Protein AF-A0A6A8AMH9-F1 (afdb_monomer_lite)

Foldseek 3Di:
DVVVVVVQVVVQVVVVVVQVVLCVLLVHDDDDDRDDDDDDPPVVVVVVVVVVCVVVVADAPDKDKDWDFADDPDDDTDIDIDIDRDGPVRVVSSVVSVVVVVVVVVPPPDPPDDDD

pLDDT: mean 81.03, std 13.2, range [37.09, 93.88]

Structure (mmCIF, N/CA/C/O backbone):
data_AF-A0A6A8AMH9-F1
#
_entry.id   AF-A0A6A8AMH9-F1
#
loop_
_atom_site.group_PDB
_atom_site.id
_atom_site.type_symbol
_atom_site.label_atom_id
_atom_site.label_alt_id
_atom_site.label_comp_id
_atom_site.label_asym_id
_atom_site.label_entity_id
_atom_site.label_seq_id
_atom_site.pdbx_PDB_ins_code
_atom_site.Cartn_x
_atom_site.Cartn_y
_atom_site.Cartn_z
_atom_site.occupancy
_atom_site.B_iso_or_equiv
_atom_site.auth_seq_id
_atom_site.auth_comp_id
_atom_site.auth_asym_id
_atom_site.auth_atom_id
_atom_site.pdbx_PDB_model_num
ATOM 1 N N . GLU A 1 1 ? 24.407 5.473 -3.810 1.00 68.44 1 GLU A N 1
ATOM 2 C CA . GLU A 1 1 ? 23.888 6.768 -3.311 1.00 68.44 1 GLU A CA 1
ATOM 3 C C . GLU A 1 1 ? 22.799 7.347 -4.211 1.00 68.44 1 GLU A C 1
ATOM 5 O O . GLU A 1 1 ? 21.657 7.375 -3.782 1.00 68.44 1 GLU A O 1
ATOM 10 N N . MET A 1 2 ? 23.087 7.745 -5.459 1.00 86.94 2 MET A N 1
ATOM 11 C CA . MET A 1 2 ? 22.056 8.341 -6.333 1.00 86.94 2 MET A CA 1
ATOM 12 C C . MET A 1 2 ? 20.927 7.363 -6.706 1.00 86.94 2 MET A C 1
ATOM 14 O O . MET A 1 2 ? 19.765 7.751 -6.713 1.00 86.94 2 MET A O 1
ATOM 18 N N . GLU A 1 3 ? 21.255 6.093 -6.954 1.00 88.19 3 GLU A N 1
ATOM 19 C CA . GLU A 1 3 ? 20.270 5.044 -7.267 1.00 88.19 3 GLU A CA 1
ATOM 20 C C . GLU A 1 3 ? 19.336 4.749 -6.086 1.00 88.19 3 GLU A C 1
ATOM 22 O O . GLU A 1 3 ? 18.121 4.708 -6.249 1.00 88.19 3 GLU A O 1
ATOM 27 N N . GLU A 1 4 ? 19.895 4.609 -4.882 1.00 87.50 4 GLU A N 1
ATOM 28 C CA . GLU A 1 4 ? 19.126 4.394 -3.651 1.00 87.50 4 GLU A CA 1
ATOM 29 C C . GLU A 1 4 ? 18.222 5.591 -3.337 1.00 87.50 4 GLU A C 1
ATOM 31 O O . GLU A 1 4 ? 17.047 5.420 -3.023 1.00 87.50 4 GLU A O 1
ATOM 36 N N . SER A 1 5 ? 18.735 6.814 -3.502 1.00 89.38 5 SER A N 1
ATOM 37 C CA . SER A 1 5 ? 17.933 8.028 -3.342 1.00 89.38 5 SER A CA 1
ATOM 38 C C . SER A 1 5 ? 16.803 8.109 -4.369 1.00 89.38 5 SER A C 1
ATOM 40 O O . SER A 1 5 ? 15.699 8.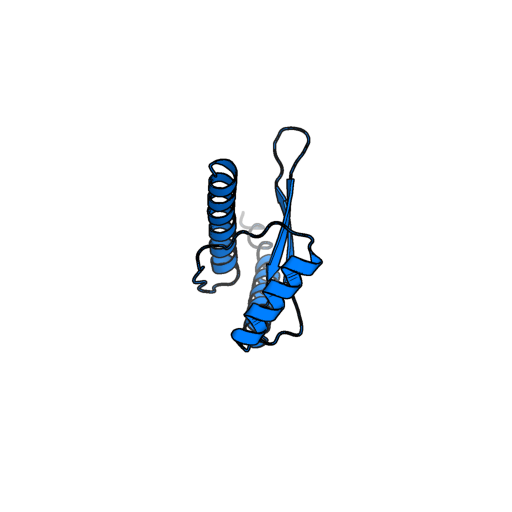520 -4.019 1.00 89.38 5 SER A O 1
ATOM 42 N N . ALA A 1 6 ? 17.055 7.722 -5.622 1.00 90.62 6 ALA A N 1
ATOM 43 C CA . ALA A 1 6 ? 16.024 7.683 -6.653 1.00 90.62 6 ALA A CA 1
ATOM 44 C C . ALA A 1 6 ? 14.953 6.631 -6.331 1.00 90.62 6 ALA A C 1
ATOM 46 O O . ALA A 1 6 ? 13.764 6.896 -6.490 1.00 90.62 6 ALA A O 1
ATOM 47 N N . LEU A 1 7 ? 15.355 5.463 -5.825 1.00 88.31 7 LEU A N 1
ATOM 48 C CA . LEU A 1 7 ? 14.432 4.411 -5.405 1.00 88.31 7 LEU A CA 1
ATOM 49 C C . LEU A 1 7 ? 13.585 4.835 -4.201 1.00 88.31 7 LEU A C 1
ATOM 51 O O . LEU A 1 7 ? 12.386 4.569 -4.178 1.00 88.31 7 LEU A O 1
ATOM 55 N N . MET A 1 8 ? 14.179 5.539 -3.238 1.00 89.88 8 MET A N 1
ATOM 56 C CA . MET A 1 8 ? 13.463 6.126 -2.105 1.00 89.88 8 MET A CA 1
ATOM 57 C C . MET A 1 8 ? 12.442 7.176 -2.538 1.00 89.88 8 MET A C 1
ATOM 59 O O . MET A 1 8 ? 11.314 7.155 -2.052 1.00 89.88 8 MET A O 1
ATOM 63 N N . GLU A 1 9 ? 12.798 8.052 -3.479 1.00 89.81 9 GLU A N 1
ATOM 64 C CA . GLU A 1 9 ? 11.870 9.050 -4.016 1.00 89.81 9 GLU A CA 1
ATOM 65 C C . GLU A 1 9 ? 10.717 8.387 -4.779 1.00 89.81 9 GLU A C 1
ATOM 67 O O . GLU A 1 9 ? 9.550 8.699 -4.539 1.00 89.81 9 GLU A O 1
ATOM 72 N N . MET A 1 10 ? 11.015 7.399 -5.630 1.00 88.06 10 MET A N 1
ATOM 73 C CA . MET A 1 10 ? 9.981 6.598 -6.291 1.00 88.06 10 MET A CA 1
ATOM 74 C C . MET A 1 10 ? 9.080 5.889 -5.274 1.00 88.06 10 MET A C 1
ATOM 76 O O . MET A 1 10 ? 7.859 5.902 -5.421 1.00 88.06 10 MET A O 1
ATOM 80 N N . GLY A 1 11 ? 9.659 5.312 -4.219 1.00 87.00 11 GLY A N 1
ATOM 81 C CA . GLY A 1 11 ? 8.919 4.687 -3.126 1.00 87.00 11 GLY A CA 1
ATOM 82 C C . GLY A 1 11 ? 7.999 5.673 -2.411 1.00 87.00 11 GLY A C 1
ATOM 83 O O . GLY A 1 11 ? 6.838 5.355 -2.167 1.00 87.00 11 GLY A O 1
ATOM 84 N N . ASN A 1 12 ? 8.477 6.888 -2.139 1.00 87.50 12 ASN A N 1
ATOM 85 C CA . ASN A 1 12 ? 7.689 7.946 -1.518 1.00 87.50 12 ASN A CA 1
ATOM 86 C C . ASN A 1 12 ? 6.518 8.390 -2.409 1.00 87.50 12 ASN A C 1
ATOM 88 O O . ASN A 1 12 ? 5.395 8.518 -1.920 1.00 87.50 12 ASN A O 1
ATOM 92 N N . ILE A 1 13 ? 6.743 8.554 -3.717 1.00 89.31 13 ILE A N 1
ATOM 93 C CA . ILE A 1 13 ? 5.692 8.886 -4.693 1.00 89.31 13 ILE A CA 1
ATOM 94 C C . ILE A 1 13 ? 4.631 7.779 -4.746 1.00 89.31 13 ILE A C 1
ATOM 96 O O . ILE A 1 13 ? 3.439 8.064 -4.627 1.00 89.31 13 ILE A O 1
ATOM 100 N N . LEU A 1 14 ? 5.046 6.515 -4.886 1.00 87.06 14 LEU A N 1
ATOM 101 C CA . LEU A 1 14 ? 4.133 5.371 -4.969 1.00 87.06 14 LEU A CA 1
ATOM 102 C C . LEU A 1 14 ? 3.337 5.177 -3.673 1.00 87.06 14 LEU A C 1
ATOM 104 O O . LEU A 1 14 ? 2.124 4.975 -3.724 1.00 87.06 14 LEU A O 1
ATOM 108 N N . ALA A 1 15 ? 4.002 5.261 -2.519 1.00 86.25 15 ALA A N 1
ATOM 109 C CA . ALA A 1 15 ? 3.359 5.129 -1.217 1.00 86.25 15 ALA A CA 1
ATOM 110 C C . ALA A 1 15 ? 2.365 6.267 -0.962 1.00 86.25 15 ALA A C 1
ATOM 112 O O . ALA A 1 15 ? 1.256 6.001 -0.507 1.00 86.25 15 ALA A O 1
ATOM 113 N N . SER A 1 16 ? 2.725 7.509 -1.301 1.00 87.44 16 SER A N 1
ATOM 114 C CA . SER A 1 16 ? 1.831 8.665 -1.157 1.00 87.44 16 SER A CA 1
ATOM 115 C C . SER A 1 16 ? 0.597 8.515 -2.043 1.00 87.44 16 SER A C 1
ATOM 117 O O . SER A 1 16 ? -0.521 8.557 -1.541 1.00 87.44 16 SER A O 1
ATOM 119 N N . ALA A 1 17 ? 0.782 8.209 -3.332 1.00 87.19 17 ALA A N 1
ATOM 120 C CA . ALA A 1 17 ? -0.328 8.009 -4.263 1.00 87.19 17 ALA A CA 1
ATOM 121 C C . ALA A 1 17 ? -1.260 6.859 -3.836 1.00 87.19 17 ALA A C 1
ATOM 123 O O . ALA A 1 17 ? -2.483 6.959 -3.973 1.00 87.19 17 ALA A O 1
ATOM 124 N N . PHE A 1 18 ? -0.695 5.769 -3.305 1.00 86.62 18 PHE A N 1
ATOM 125 C CA . PHE A 1 18 ? -1.472 4.658 -2.762 1.00 86.62 18 PHE A CA 1
ATOM 126 C C . PHE A 1 18 ? -2.252 5.064 -1.506 1.00 86.62 18 PHE A C 1
ATOM 128 O O . PHE A 1 18 ? -3.452 4.798 -1.430 1.00 86.62 18 PHE A O 1
ATOM 135 N N . CYS A 1 19 ? -1.592 5.714 -0.544 1.00 85.31 19 CYS A N 1
ATOM 136 C CA . CYS A 1 19 ? -2.209 6.200 0.689 1.00 85.31 19 CYS A CA 1
ATOM 137 C C . CYS A 1 19 ? -3.349 7.178 0.400 1.00 85.31 19 CYS A C 1
ATOM 139 O O . CYS A 1 19 ? -4.423 7.009 0.965 1.00 85.31 19 CYS A O 1
ATOM 141 N N . ASP A 1 20 ? -3.156 8.130 -0.511 1.00 86.69 20 ASP A N 1
ATOM 142 C CA . ASP A 1 20 ? -4.190 9.092 -0.903 1.00 86.69 20 ASP A CA 1
ATOM 143 C C . ASP A 1 20 ? -5.391 8.377 -1.536 1.00 86.69 20 ASP A C 1
ATOM 145 O O . ASP A 1 20 ? -6.532 8.541 -1.105 1.00 86.69 20 ASP A O 1
ATOM 149 N N . SER A 1 21 ? -5.134 7.488 -2.501 1.00 85.75 21 SER A N 1
ATOM 150 C CA . SER A 1 21 ? -6.199 6.755 -3.198 1.00 85.75 21 SER A CA 1
ATOM 151 C C . SER A 1 21 ? -7.006 5.862 -2.255 1.00 85.75 21 SER A C 1
ATOM 153 O O . SER A 1 21 ? -8.225 5.745 -2.391 1.00 85.75 21 SER A O 1
ATOM 155 N N . ILE A 1 22 ? -6.340 5.196 -1.306 1.00 82.62 22 ILE A N 1
ATOM 156 C CA . ILE A 1 22 ? -7.012 4.292 -0.372 1.00 82.62 22 ILE A CA 1
ATOM 157 C C . ILE A 1 22 ? -7.688 5.050 0.774 1.00 82.62 22 ILE A C 1
ATOM 159 O O . ILE A 1 22 ? -8.744 4.617 1.230 1.00 82.62 22 ILE A O 1
ATOM 163 N N . ALA A 1 23 ? -7.135 6.188 1.200 1.00 84.00 23 ALA A N 1
ATOM 164 C CA . ALA A 1 23 ? -7.769 7.116 2.130 1.00 84.00 23 ALA A CA 1
ATOM 165 C C . ALA A 1 23 ? -9.107 7.607 1.565 1.00 84.00 23 ALA A C 1
ATOM 167 O O . ALA A 1 23 ? -10.141 7.455 2.219 1.00 84.00 23 ALA A O 1
ATOM 168 N N . ASP A 1 24 ? -9.109 8.072 0.314 1.00 82.69 24 ASP A N 1
ATOM 169 C CA . ASP A 1 24 ? -10.320 8.495 -0.390 1.00 82.69 24 ASP A CA 1
ATOM 170 C C . ASP A 1 24 ? -11.308 7.338 -0.563 1.00 82.69 24 ASP A C 1
ATOM 172 O O . ASP A 1 24 ? -12.506 7.477 -0.310 1.00 82.69 24 ASP A O 1
ATOM 176 N N . PHE A 1 25 ? -10.822 6.163 -0.960 1.00 81.12 25 PHE A N 1
ATOM 177 C CA . PHE A 1 25 ? -11.684 5.011 -1.205 1.00 81.12 25 PHE A CA 1
ATOM 178 C C . PHE A 1 25 ? -12.330 4.459 0.074 1.00 81.12 25 PHE A C 1
ATOM 180 O O . PHE A 1 25 ? -13.501 4.077 0.063 1.00 81.12 25 PHE A O 1
ATOM 187 N N . LEU A 1 26 ? -11.587 4.418 1.180 1.00 80.00 26 LEU A N 1
ATOM 188 C CA . LEU A 1 26 ? -12.069 3.904 2.463 1.00 80.00 26 LEU A CA 1
ATOM 189 C C . LEU A 1 26 ? -12.707 4.976 3.350 1.00 80.00 26 LEU A C 1
ATOM 191 O O . LEU A 1 26 ? -13.281 4.619 4.379 1.00 80.00 26 LEU A O 1
ATOM 195 N N . GLN A 1 27 ? -12.623 6.250 2.949 1.00 76.12 27 GLN A N 1
ATOM 196 C CA . GLN A 1 27 ? -12.994 7.423 3.746 1.00 76.12 27 GLN A CA 1
ATOM 197 C C . GLN A 1 27 ? -12.233 7.479 5.084 1.00 76.12 27 GLN A C 1
ATOM 199 O O . GLN A 1 27 ? -12.790 7.806 6.133 1.00 76.12 27 GLN A O 1
ATOM 204 N N . PHE A 1 28 ? -10.942 7.141 5.047 1.00 75.69 28 PHE A N 1
ATOM 205 C CA . PHE A 1 28 ? -10.038 7.182 6.196 1.00 75.69 28 PHE A CA 1
ATOM 206 C C . PHE A 1 28 ? -9.001 8.283 6.057 1.00 75.69 28 PHE A C 1
ATOM 208 O O . PHE A 1 28 ? -8.520 8.558 4.969 1.00 75.69 28 PHE A O 1
ATOM 215 N N . SER A 1 29 ? -8.594 8.864 7.185 1.00 71.62 29 SER A N 1
ATOM 216 C CA . SER A 1 29 ? -7.407 9.717 7.231 1.00 71.62 29 SER A CA 1
ATOM 217 C C . SER A 1 29 ? -6.187 8.849 7.519 1.00 71.62 29 SER A C 1
ATOM 219 O O . SER A 1 29 ? -6.100 8.244 8.588 1.00 71.62 29 SER A O 1
ATOM 221 N N . LEU A 1 30 ? -5.235 8.810 6.589 1.00 73.25 30 LEU A N 1
ATOM 222 C CA . LEU A 1 30 ? -3.932 8.176 6.780 1.00 73.25 30 LEU A CA 1
ATOM 223 C C . LEU A 1 30 ? -2.866 9.260 6.963 1.00 73.25 30 LEU A C 1
ATOM 225 O O . LEU A 1 30 ? -2.857 10.251 6.242 1.00 73.25 30 LEU A O 1
ATOM 229 N N . LEU A 1 31 ? -1.979 9.081 7.942 1.00 73.94 31 LEU A N 1
ATOM 230 C CA . LEU A 1 31 ? -0.813 9.943 8.145 1.00 73.94 31 LEU A CA 1
ATOM 231 C C . LEU A 1 31 ? 0.440 9.123 7.821 1.00 73.94 31 LEU A C 1
ATOM 233 O O . LEU A 1 31 ? 0.902 8.377 8.689 1.00 73.94 31 LEU A O 1
ATOM 237 N N . PRO A 1 32 ? 0.960 9.186 6.582 1.00 70.62 32 PRO A N 1
ATOM 238 C CA . PRO A 1 32 ? 2.141 8.421 6.216 1.00 70.62 32 PRO A CA 1
ATOM 239 C C . PRO A 1 32 ? 3.382 8.993 6.908 1.00 70.62 32 PRO A C 1
ATOM 241 O O . PRO A 1 32 ? 3.610 10.203 6.923 1.00 70.62 32 PRO A O 1
ATOM 244 N N . SER A 1 33 ? 4.207 8.113 7.470 1.00 77.12 33 SER A N 1
ATOM 245 C CA . SER A 1 33 ? 5.601 8.433 7.773 1.00 77.12 33 SER A CA 1
ATOM 246 C C . SER A 1 33 ? 6.450 8.280 6.507 1.00 77.12 33 SER A C 1
ATOM 248 O O . SER A 1 33 ? 6.049 7.543 5.602 1.00 77.12 33 SER A O 1
ATOM 250 N N . PRO A 1 34 ? 7.642 8.901 6.437 1.00 76.62 34 PRO A N 1
ATOM 251 C CA . PRO A 1 34 ? 8.586 8.617 5.363 1.00 76.62 34 PRO A CA 1
ATOM 252 C C . PRO A 1 34 ? 8.851 7.106 5.247 1.00 76.62 34 PRO A C 1
ATOM 254 O O . PRO A 1 34 ? 8.937 6.432 6.283 1.00 76.62 34 PRO A O 1
ATOM 257 N N . PRO A 1 35 ? 8.970 6.559 4.025 1.00 81.06 35 PRO A N 1
ATOM 258 C CA . PRO A 1 35 ? 9.283 5.150 3.840 1.00 81.06 35 PRO A CA 1
ATOM 259 C C . PRO A 1 35 ? 10.689 4.836 4.363 1.00 81.06 35 PRO A C 1
ATOM 261 O O . PRO A 1 35 ? 11.562 5.703 4.398 1.00 81.06 35 PRO A O 1
ATOM 264 N N . SER A 1 36 ? 10.918 3.583 4.750 1.00 83.62 36 SER A N 1
ATOM 265 C CA . SER A 1 36 ? 12.252 3.046 5.016 1.00 83.62 36 SER A CA 1
ATOM 266 C C . SER A 1 36 ? 12.694 2.151 3.859 1.00 83.62 36 SER A C 1
ATOM 268 O O . SER A 1 36 ? 11.887 1.427 3.273 1.00 83.62 36 SER A O 1
ATOM 270 N N . PHE A 1 37 ? 13.985 2.199 3.526 1.00 85.56 37 PHE A N 1
ATOM 271 C CA . PHE A 1 37 ? 14.574 1.312 2.528 1.00 85.56 37 PHE A CA 1
ATOM 272 C C . PHE A 1 37 ? 15.151 0.063 3.189 1.00 85.56 37 PHE A C 1
ATOM 2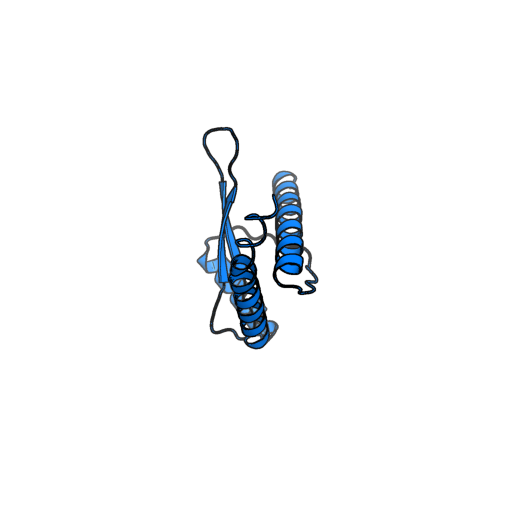74 O O . PHE A 1 37 ? 15.839 0.139 4.207 1.00 85.56 37 PHE A O 1
ATOM 281 N N . SER A 1 38 ? 14.899 -1.094 2.586 1.00 86.88 38 SER A N 1
ATOM 282 C CA . SER A 1 38 ? 15.546 -2.352 2.938 1.00 86.88 38 SER A CA 1
ATOM 283 C C . SER A 1 38 ? 15.692 -3.190 1.674 1.00 86.88 38 SER A C 1
ATOM 285 O O . SER A 1 38 ? 14.770 -3.259 0.861 1.00 86.88 38 SER A O 1
ATOM 287 N N . PHE A 1 39 ? 16.856 -3.811 1.511 1.00 89.25 39 PHE A N 1
ATOM 288 C CA . PHE A 1 39 ? 17.153 -4.703 0.400 1.00 89.25 39 PHE A CA 1
ATOM 289 C C . PHE A 1 39 ? 17.687 -6.019 0.957 1.00 89.25 39 PHE A C 1
ATOM 291 O O . PHE A 1 39 ? 18.857 -6.120 1.320 1.00 89.25 39 PHE A O 1
ATOM 298 N N . ASP A 1 40 ? 16.807 -7.010 1.060 1.00 91.38 40 ASP A N 1
ATOM 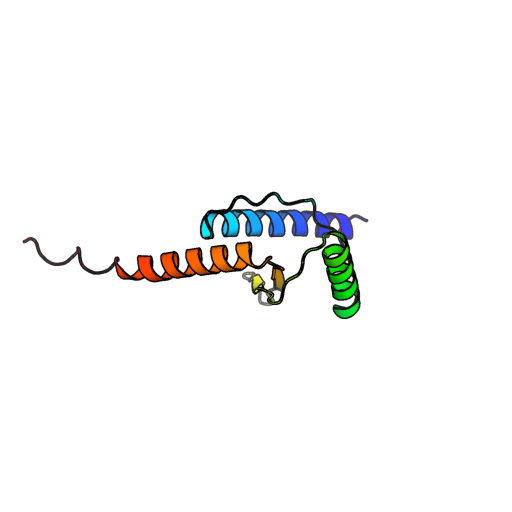299 C CA . ASP A 1 40 ? 17.132 -8.347 1.549 1.00 91.38 40 ASP A CA 1
ATOM 300 C C . ASP A 1 40 ? 16.150 -9.364 0.942 1.00 91.38 40 ASP A C 1
ATOM 302 O O . ASP A 1 40 ? 15.241 -9.038 0.174 1.00 91.38 40 ASP A O 1
ATOM 306 N N . THR A 1 41 ? 16.322 -10.627 1.294 1.00 93.69 41 THR A N 1
ATOM 307 C CA . THR A 1 41 ? 15.313 -11.662 1.140 1.00 93.69 41 THR A CA 1
ATOM 308 C C . THR A 1 41 ? 14.012 -11.279 1.852 1.00 93.69 41 THR A C 1
ATOM 310 O O . THR A 1 41 ? 14.004 -10.660 2.916 1.00 93.69 41 THR A O 1
ATOM 313 N N . VAL A 1 42 ? 12.882 -11.723 1.295 1.00 89.62 42 VAL A N 1
ATOM 314 C CA . VAL A 1 42 ? 11.550 -11.430 1.854 1.00 89.62 42 VAL A CA 1
ATOM 315 C C . VAL A 1 42 ? 11.430 -11.876 3.317 1.00 89.62 42 VAL A C 1
ATOM 317 O O . VAL A 1 42 ? 10.787 -11.191 4.103 1.00 89.62 42 VAL A O 1
ATOM 320 N N . GLY A 1 43 ? 12.068 -12.989 3.702 1.00 93.44 43 GLY A N 1
ATOM 321 C CA . GLY A 1 43 ? 12.056 -13.486 5.083 1.00 93.44 43 GLY A CA 1
ATOM 322 C C . GLY A 1 43 ? 12.655 -12.489 6.079 1.00 93.44 43 GLY A C 1
ATOM 323 O O . GLY A 1 43 ? 11.981 -12.111 7.033 1.00 93.44 43 GLY A O 1
ATOM 324 N N . ALA A 1 44 ? 13.865 -11.996 5.806 1.00 93.88 44 ALA A N 1
ATOM 325 C CA . ALA A 1 44 ? 14.537 -11.012 6.658 1.00 93.88 44 ALA A CA 1
ATOM 326 C C . ALA A 1 44 ? 13.771 -9.678 6.720 1.00 93.88 44 ALA A C 1
ATOM 328 O O . ALA A 1 44 ? 13.636 -9.071 7.783 1.00 93.88 44 ALA A O 1
ATOM 329 N N . MET A 1 45 ? 13.191 -9.241 5.597 1.00 92.31 45 MET A N 1
ATOM 330 C CA . MET A 1 45 ? 12.334 -8.051 5.577 1.00 92.31 45 MET A CA 1
ATOM 331 C C . MET A 1 45 ? 11.083 -8.234 6.451 1.00 92.31 45 MET A C 1
ATOM 333 O O . MET A 1 45 ? 10.701 -7.314 7.172 1.00 92.31 45 MET A O 1
ATOM 337 N N . MET A 1 46 ? 10.458 -9.418 6.433 1.00 91.56 46 MET A N 1
ATOM 338 C CA . MET A 1 46 ? 9.287 -9.715 7.268 1.00 91.56 46 MET A CA 1
ATOM 339 C C . MET A 1 46 ? 9.624 -9.766 8.756 1.00 91.56 46 MET A C 1
ATOM 341 O O . MET A 1 46 ? 8.834 -9.281 9.561 1.00 91.56 46 MET A O 1
ATOM 345 N N . GLU A 1 47 ? 10.782 -10.305 9.134 1.00 92.50 47 GLU A N 1
ATOM 346 C CA . GLU A 1 47 ? 11.242 -10.297 10.528 1.00 92.50 47 GLU A CA 1
ATOM 347 C C . GLU A 1 47 ? 11.334 -8.867 11.075 1.00 92.50 47 GLU A C 1
ATOM 349 O O . GLU A 1 47 ? 10.813 -8.588 12.157 1.00 92.50 47 GLU A O 1
ATOM 354 N N . ASN A 1 48 ? 11.890 -7.938 10.290 1.00 90.94 48 ASN A N 1
ATOM 355 C CA . ASN A 1 48 ? 11.948 -6.521 10.656 1.00 90.94 48 ASN A CA 1
ATOM 356 C C . ASN A 1 48 ? 10.549 -5.920 10.847 1.00 90.94 48 ASN A C 1
ATOM 358 O O . ASN A 1 48 ? 10.301 -5.235 11.839 1.00 90.94 48 ASN A O 1
ATOM 362 N N . VAL A 1 49 ? 9.615 -6.202 9.933 1.00 89.88 49 VAL A N 1
ATOM 363 C CA . VAL A 1 49 ? 8.224 -5.732 10.044 1.00 89.88 49 VAL A CA 1
ATOM 364 C C . VAL A 1 49 ? 7.560 -6.277 11.311 1.00 89.88 49 VAL A C 1
ATOM 366 O O . VAL A 1 49 ? 6.931 -5.519 12.046 1.00 89.88 49 VAL A O 1
ATOM 369 N N . ILE A 1 50 ? 7.735 -7.568 11.608 1.00 90.12 50 ILE A N 1
ATOM 370 C CA . ILE A 1 50 ? 7.182 -8.206 12.809 1.00 90.12 50 ILE A CA 1
ATOM 371 C C . ILE A 1 50 ? 7.755 -7.570 14.079 1.00 90.12 50 ILE A C 1
ATOM 373 O O . ILE A 1 50 ? 6.999 -7.319 15.018 1.00 90.12 50 ILE A O 1
ATOM 377 N N . MET A 1 51 ? 9.057 -7.271 14.115 1.00 91.00 51 MET A N 1
ATOM 378 C CA . MET A 1 51 ? 9.667 -6.581 15.255 1.00 91.00 51 MET A CA 1
ATOM 379 C C . MET A 1 51 ? 9.064 -5.190 15.467 1.00 91.00 51 MET A C 1
ATOM 381 O O . MET A 1 51 ? 8.639 -4.883 16.579 1.00 91.00 51 MET A O 1
ATOM 385 N N . VAL A 1 52 ? 8.931 -4.388 14.406 1.00 88.94 52 VAL A N 1
ATOM 386 C CA . VAL A 1 52 ? 8.304 -3.054 14.479 1.00 88.94 52 VAL A CA 1
ATOM 387 C C . VAL A 1 52 ? 6.862 -3.146 14.985 1.00 88.94 52 VAL A C 1
ATOM 389 O O . VAL A 1 52 ? 6.436 -2.350 15.820 1.00 88.94 52 VAL A O 1
ATOM 392 N N . MET A 1 53 ? 6.100 -4.141 14.526 1.00 88.56 53 MET A N 1
ATOM 393 C CA . MET A 1 53 ? 4.735 -4.369 15.006 1.00 88.56 53 MET A CA 1
ATOM 394 C C . MET A 1 53 ? 4.693 -4.767 16.483 1.00 88.56 53 MET A C 1
ATOM 396 O O . MET A 1 53 ? 3.833 -4.281 17.219 1.00 88.56 53 MET A O 1
ATOM 400 N N . ALA A 1 54 ? 5.620 -5.621 16.927 1.00 89.31 54 ALA A N 1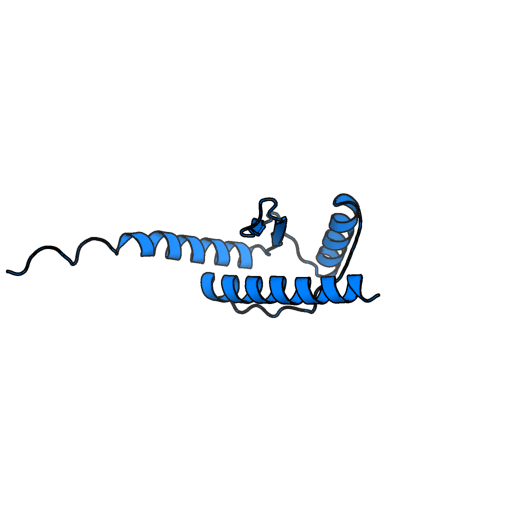
ATOM 401 C CA . ALA A 1 54 ? 5.729 -6.031 18.322 1.00 89.31 54 ALA A CA 1
ATOM 402 C C . ALA A 1 54 ? 6.067 -4.841 19.235 1.00 89.31 54 ALA A C 1
ATOM 404 O O . ALA A 1 54 ? 5.434 -4.675 20.279 1.00 89.31 54 ALA A O 1
ATOM 405 N N . GLU A 1 55 ? 6.998 -3.977 18.822 1.00 90.12 55 GLU A N 1
ATOM 406 C CA . GLU A 1 55 ? 7.347 -2.737 19.528 1.00 90.12 55 GLU A CA 1
ATOM 407 C C . GLU A 1 55 ? 6.163 -1.769 19.608 1.00 90.12 55 GLU A C 1
ATOM 409 O O . GLU A 1 55 ? 5.897 -1.189 20.662 1.00 90.12 55 GLU A O 1
ATOM 414 N N . ALA A 1 56 ? 5.399 -1.648 18.521 1.00 86.62 56 ALA A N 1
ATOM 415 C CA . ALA A 1 56 ? 4.187 -0.838 18.463 1.00 86.62 56 ALA A CA 1
ATOM 416 C C . ALA A 1 56 ? 2.978 -1.480 19.174 1.00 86.62 56 ALA A C 1
ATOM 418 O O . ALA A 1 56 ? 1.897 -0.891 19.184 1.00 86.62 56 ALA A O 1
ATOM 419 N N . GLN A 1 57 ? 3.132 -2.681 19.751 1.00 87.56 57 GLN A N 1
ATOM 420 C CA . GLN A 1 57 ? 2.058 -3.473 20.370 1.00 87.56 57 GLN A CA 1
ATOM 421 C C . GLN A 1 57 ? 0.865 -3.716 19.428 1.00 87.56 57 GLN A C 1
ATOM 423 O O . GLN A 1 57 ? -0.274 -3.912 19.860 1.00 87.56 57 GLN A O 1
ATOM 428 N N . VAL A 1 58 ? 1.126 -3.720 18.121 1.00 83.19 58 VAL A N 1
ATOM 429 C CA . VAL A 1 58 ? 0.125 -3.980 17.093 1.00 83.19 58 VAL A CA 1
ATOM 430 C C . VAL A 1 58 ? 0.029 -5.484 16.902 1.00 83.19 58 VAL A C 1
ATOM 432 O O . VAL A 1 58 ? 0.954 -6.134 16.421 1.00 83.19 58 VAL A O 1
ATOM 435 N N . THR A 1 59 ? -1.125 -6.038 17.252 1.00 82.19 59 THR A N 1
ATOM 436 C CA . THR A 1 59 ? -1.461 -7.430 16.957 1.00 82.19 59 THR A CA 1
ATOM 437 C C . THR A 1 59 ? -2.476 -7.475 15.825 1.00 82.19 59 THR A C 1
ATOM 439 O O . THR A 1 59 ? -3.441 -6.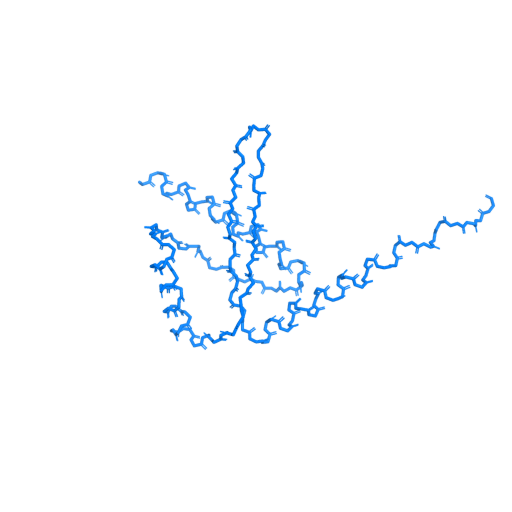708 15.790 1.00 82.19 59 THR A O 1
ATOM 442 N N . THR A 1 60 ? -2.241 -8.365 14.867 1.00 82.94 60 THR A N 1
ATOM 443 C CA . THR A 1 60 ? -3.185 -8.631 13.788 1.00 82.94 60 THR A CA 1
ATOM 444 C C . THR A 1 60 ? -3.184 -10.107 13.440 1.00 82.94 60 THR A C 1
ATOM 446 O O . THR A 1 60 ? -2.143 -10.759 13.428 1.00 82.94 60 THR A O 1
ATOM 449 N N . GLU A 1 61 ? -4.367 -10.631 13.152 1.00 83.94 61 GLU A N 1
ATOM 450 C CA . GLU A 1 61 ? -4.554 -12.007 12.693 1.00 83.94 61 GLU A CA 1
ATOM 451 C C . GLU A 1 61 ? -4.641 -12.085 11.164 1.00 83.94 61 GLU A C 1
ATOM 453 O O . GLU A 1 61 ? -4.695 -13.175 10.593 1.00 83.94 61 GLU A O 1
ATOM 458 N N . ARG A 1 62 ? -4.728 -10.933 10.484 1.00 88.50 62 ARG A N 1
ATOM 459 C CA . ARG A 1 62 ? -5.012 -10.858 9.052 1.00 88.50 62 ARG A CA 1
ATOM 460 C C . ARG A 1 62 ? -4.222 -9.741 8.395 1.00 88.50 62 ARG A C 1
ATOM 462 O O . ARG A 1 62 ? -4.148 -8.628 8.901 1.00 88.50 62 ARG A O 1
ATOM 469 N N . ILE A 1 63 ? -3.718 -10.039 7.207 1.00 90.88 63 ILE A N 1
ATOM 470 C CA . ILE A 1 63 ? -3.066 -9.066 6.335 1.00 90.88 63 ILE A CA 1
ATOM 471 C C . ILE A 1 63 ? -3.925 -8.824 5.100 1.00 90.88 63 ILE A C 1
ATOM 473 O O . ILE A 1 63 ? -4.659 -9.713 4.660 1.00 90.88 63 ILE A O 1
ATOM 477 N N . ILE A 1 64 ? -3.808 -7.633 4.523 1.00 88.94 64 ILE A N 1
ATOM 478 C CA . ILE A 1 64 ? -4.342 -7.344 3.192 1.00 88.94 64 ILE A CA 1
ATOM 479 C C . ILE A 1 64 ? -3.156 -7.224 2.246 1.00 88.94 64 ILE A C 1
ATOM 481 O O . ILE A 1 64 ? -2.274 -6.392 2.451 1.00 88.94 64 ILE A O 1
ATOM 485 N N . LEU A 1 65 ? -3.137 -8.076 1.225 1.00 91.19 65 LEU A N 1
ATOM 486 C CA . LEU A 1 65 ? -2.112 -8.089 0.192 1.00 91.19 65 LEU A CA 1
ATOM 487 C C . LEU A 1 65 ? -2.690 -7.501 -1.093 1.00 91.19 65 LEU A C 1
ATOM 489 O O . LEU A 1 65 ? -3.618 -8.060 -1.678 1.00 91.19 65 LEU A O 1
ATOM 493 N N . PHE A 1 66 ? -2.100 -6.410 -1.554 1.00 88.62 66 PHE A N 1
ATOM 494 C CA . PHE A 1 66 ? -2.373 -5.834 -2.859 1.00 88.62 66 PHE A CA 1
ATOM 495 C C . PHE A 1 66 ? -1.263 -6.263 -3.809 1.00 88.62 66 PHE A C 1
ATOM 497 O O . PHE A 1 66 ? -0.091 -5.993 -3.558 1.00 88.62 66 PHE A O 1
ATOM 504 N N . LYS A 1 67 ? -1.631 -6.927 -4.905 1.00 90.75 67 LYS A N 1
ATOM 505 C CA . LYS A 1 67 ? -0.733 -7.107 -6.044 1.00 90.75 67 LYS A CA 1
ATOM 506 C C . LYS A 1 67 ? -0.944 -5.934 -6.996 1.00 90.75 67 LYS A C 1
ATOM 508 O O . LYS A 1 67 ? -2.059 -5.719 -7.468 1.00 90.75 67 LYS A O 1
ATOM 513 N N . CYS A 1 68 ? 0.120 -5.197 -7.270 1.00 86.44 68 CYS A N 1
ATOM 514 C CA . CYS A 1 68 ? 0.110 -4.037 -8.146 1.00 86.44 68 CYS A CA 1
ATOM 515 C C . CYS A 1 68 ? 0.836 -4.398 -9.438 1.00 86.44 68 CYS A C 1
ATOM 517 O O . CYS A 1 68 ? 2.030 -4.674 -9.401 1.00 86.44 68 CYS A O 1
ATOM 519 N N . ASP A 1 69 ? 0.131 -4.387 -10.566 1.00 87.81 69 ASP A N 1
ATOM 520 C CA . ASP A 1 69 ? 0.746 -4.522 -11.887 1.00 87.81 69 ASP A CA 1
ATOM 521 C C . ASP A 1 69 ? 0.955 -3.111 -12.469 1.00 87.81 69 ASP A C 1
ATOM 523 O O . ASP A 1 69 ? -0.003 -2.445 -12.868 1.00 87.81 69 ASP A O 1
ATOM 527 N N . LEU A 1 70 ? 2.202 -2.643 -12.489 1.00 82.31 70 LEU A N 1
ATOM 528 C CA . LEU A 1 70 ? 2.632 -1.375 -13.072 1.00 82.31 70 LEU A CA 1
ATOM 529 C C . LEU A 1 70 ? 3.005 -1.623 -14.535 1.00 82.31 70 LEU A C 1
ATOM 531 O O . LEU A 1 70 ? 4.105 -2.065 -14.865 1.00 82.31 70 LEU A O 1
ATOM 535 N N . LYS A 1 71 ? 2.039 -1.388 -15.419 1.00 81.50 71 LYS A N 1
ATOM 536 C CA . LYS A 1 71 ? 2.207 -1.602 -16.857 1.00 81.50 71 LYS A CA 1
ATOM 537 C C . LYS A 1 71 ? 2.830 -0.375 -17.507 1.00 81.50 71 LYS A C 1
ATOM 539 O O . LYS A 1 71 ? 2.362 0.737 -17.278 1.00 81.50 71 LYS A O 1
ATOM 544 N N . GLU A 1 72 ? 3.815 -0.607 -18.360 1.00 77.88 72 GLU A N 1
ATOM 545 C CA . GLU A 1 72 ? 4.323 0.377 -19.312 1.00 77.88 72 GLU A CA 1
ATOM 546 C C . GLU A 1 72 ? 3.843 0.004 -20.726 1.00 77.88 72 GLU A C 1
ATOM 548 O O . GLU A 1 72 ? 3.399 -1.123 -20.958 1.00 77.88 72 GLU A O 1
ATOM 553 N N . GLU A 1 73 ? 3.872 0.948 -21.672 1.00 72.75 73 GLU A N 1
ATOM 554 C CA . GLU A 1 73 ? 3.498 0.673 -23.071 1.00 72.75 73 GLU A CA 1
ATOM 555 C C . GLU A 1 73 ? 4.517 -0.235 -23.791 1.00 72.75 73 GLU A C 1
ATOM 557 O O . GLU A 1 73 ? 4.201 -0.821 -24.826 1.00 72.75 73 GLU A O 1
ATOM 562 N N . THR A 1 74 ? 5.725 -0.380 -23.237 1.00 63.75 74 THR A N 1
ATOM 563 C CA . THR A 1 74 ? 6.795 -1.269 -23.711 1.00 63.75 74 THR A CA 1
ATOM 564 C C . THR A 1 74 ? 6.817 -2.591 -22.934 1.00 63.75 74 THR A C 1
ATOM 566 O O . THR A 1 74 ? 6.465 -2.630 -21.761 1.00 63.75 74 THR A O 1
ATOM 569 N N . GLU A 1 75 ? 7.199 -3.685 -23.605 1.00 66.88 75 GLU A N 1
ATOM 570 C CA . GLU A 1 75 ? 6.716 -5.057 -23.339 1.00 66.88 75 GLU A CA 1
ATOM 571 C C . GLU A 1 75 ? 7.050 -5.732 -21.991 1.00 66.88 75 GLU A C 1
ATOM 573 O O . GLU A 1 75 ? 6.552 -6.830 -21.759 1.00 66.88 75 GLU A O 1
ATOM 578 N N . ASP A 1 76 ? 7.743 -5.090 -21.050 1.00 71.50 76 ASP A N 1
ATOM 579 C CA . ASP A 1 76 ? 8.002 -5.667 -19.724 1.00 71.50 76 ASP A CA 1
ATOM 580 C C . ASP A 1 76 ? 7.556 -4.711 -18.609 1.00 71.50 76 ASP A C 1
ATOM 582 O O . ASP A 1 76 ? 8.283 -3.818 -18.180 1.00 71.50 76 ASP A O 1
ATOM 586 N N . GLY A 1 77 ? 6.323 -4.899 -18.131 1.00 76.44 77 GLY A N 1
ATOM 587 C CA . GLY A 1 77 ? 5.811 -4.190 -16.958 1.00 76.44 77 GLY A CA 1
ATOM 588 C C . GLY A 1 77 ? 6.451 -4.677 -15.655 1.00 76.44 77 GLY A C 1
ATOM 589 O O . GLY A 1 77 ? 6.937 -5.803 -15.549 1.00 76.44 77 GLY A O 1
ATOM 590 N N . ILE A 1 78 ? 6.386 -3.846 -14.619 1.00 86.00 78 ILE A N 1
ATOM 591 C CA . ILE A 1 78 ? 6.843 -4.191 -13.271 1.00 86.00 78 ILE A CA 1
ATOM 592 C C . ILE A 1 78 ? 5.624 -4.606 -12.456 1.00 86.00 78 ILE A C 1
ATOM 594 O O . ILE A 1 78 ? 4.573 -3.981 -12.540 1.00 86.00 78 ILE A O 1
ATOM 598 N N . TYR A 1 79 ? 5.738 -5.639 -11.628 1.00 86.38 79 TYR A N 1
ATOM 599 C CA . TYR A 1 79 ? 4.732 -5.901 -10.603 1.00 86.38 79 TYR A CA 1
ATOM 600 C C . TYR A 1 79 ? 5.350 -5.795 -9.216 1.00 86.38 79 TYR A C 1
ATOM 602 O O . TYR A 1 79 ? 6.524 -6.094 -9.003 1.00 86.38 79 TYR A O 1
ATOM 610 N N . GLY A 1 80 ? 4.533 -5.372 -8.263 1.00 88.50 80 GLY A N 1
ATOM 611 C CA . GLY A 1 80 ? 4.909 -5.203 -6.872 1.00 88.50 80 GLY A CA 1
ATOM 612 C C . GLY A 1 80 ? 3.803 -5.661 -5.936 1.00 88.50 80 GLY A C 1
ATOM 613 O O . GLY A 1 80 ? 2.687 -5.980 -6.355 1.00 88.50 80 GLY A O 1
ATOM 614 N N . TYR A 1 81 ? 4.130 -5.684 -4.651 1.00 90.25 81 TYR A N 1
ATOM 615 C CA . TYR A 1 81 ? 3.189 -6.015 -3.593 1.00 90.25 81 TYR A CA 1
ATOM 616 C C . TYR A 1 81 ? 3.159 -4.893 -2.564 1.00 90.25 81 TYR A C 1
ATOM 618 O O . TYR A 1 81 ? 4.208 -4.420 -2.134 1.00 90.25 81 TYR A O 1
ATOM 626 N N . ILE A 1 82 ? 1.958 -4.510 -2.142 1.00 89.12 82 ILE A N 1
ATOM 627 C CA . ILE A 1 82 ? 1.737 -3.655 -0.977 1.00 89.12 82 ILE A CA 1
ATOM 628 C C . ILE A 1 82 ? 1.048 -4.510 0.078 1.00 89.12 82 ILE A C 1
ATOM 630 O O . ILE A 1 82 ? 0.064 -5.195 -0.208 1.00 89.12 82 ILE A O 1
ATOM 634 N N . ILE A 1 83 ? 1.579 -4.494 1.297 1.00 89.38 83 ILE A N 1
ATOM 635 C CA . ILE A 1 83 ? 1.068 -5.292 2.410 1.00 89.38 83 ILE A CA 1
ATOM 636 C C . ILE A 1 83 ? 0.592 -4.342 3.494 1.00 89.38 83 ILE A C 1
ATOM 638 O O . ILE A 1 83 ? 1.348 -3.499 3.968 1.00 89.38 83 ILE A O 1
ATOM 642 N N . LEU A 1 84 ? -0.663 -4.504 3.895 1.00 88.00 84 LEU A N 1
ATOM 643 C CA . LEU A 1 84 ? -1.250 -3.785 5.011 1.00 88.00 84 LEU A CA 1
ATOM 644 C C . LEU A 1 84 ? -1.442 -4.738 6.191 1.00 88.00 84 LEU A C 1
ATOM 646 O O . LEU A 1 84 ? -2.006 -5.825 6.039 1.00 88.00 84 LEU A O 1
ATOM 650 N N . PHE A 1 85 ? -1.037 -4.276 7.371 1.00 88.69 85 PHE A N 1
ATOM 651 C CA . PHE A 1 85 ? -1.221 -4.956 8.651 1.00 88.69 85 PHE A CA 1
ATOM 652 C C . PHE A 1 85 ? -2.255 -4.192 9.493 1.00 88.69 85 PHE A C 1
ATOM 654 O O . PHE A 1 85 ? -1.886 -3.446 10.402 1.00 88.69 85 PHE A O 1
ATOM 661 N N . PRO A 1 86 ? -3.559 -4.290 9.176 1.00 86.38 86 PRO A N 1
ATOM 662 C CA . PRO A 1 86 ? -4.578 -3.556 9.912 1.00 86.38 86 PRO A CA 1
ATOM 663 C C . PRO A 1 86 ? -4.757 -4.148 11.313 1.00 86.38 86 PRO A C 1
ATOM 665 O O . PRO A 1 86 ? -4.763 -5.368 11.479 1.00 86.38 86 PRO A O 1
ATOM 668 N N . CYS A 1 87 ? -4.984 -3.303 12.320 1.00 86.31 87 CYS A N 1
ATOM 669 C CA . CYS A 1 87 ? -5.538 -3.784 13.583 1.00 86.31 87 CYS A CA 1
ATOM 670 C C . CYS A 1 87 ? -6.997 -4.234 13.380 1.00 86.31 87 CYS A C 1
ATOM 672 O O . CYS A 1 87 ? -7.628 -3.918 12.366 1.00 86.31 87 CYS A O 1
ATOM 674 N N . HIS A 1 88 ? -7.551 -4.955 14.356 1.00 85.94 88 HIS A N 1
ATOM 675 C CA . HIS A 1 88 ? -8.906 -5.514 14.272 1.00 85.94 88 HIS A CA 1
ATOM 676 C C . HIS A 1 88 ? -9.981 -4.475 13.925 1.00 85.94 88 HIS A C 1
ATOM 678 O O . HIS A 1 88 ? -10.811 -4.705 13.046 1.00 85.94 88 HIS A O 1
ATOM 684 N N . GLU A 1 89 ? -9.947 -3.314 14.580 1.00 85.25 89 GLU A N 1
ATOM 685 C CA . GLU A 1 89 ? -10.936 -2.257 14.347 1.00 85.25 89 GLU A CA 1
ATOM 686 C C . GLU A 1 89 ? -10.764 -1.601 12.973 1.00 85.25 89 GLU A C 1
ATOM 688 O O . GLU A 1 89 ? -11.751 -1.414 12.258 1.00 85.25 89 GLU A O 1
ATOM 693 N N . SER A 1 90 ? -9.522 -1.352 12.540 1.00 85.19 90 SER A N 1
ATOM 694 C CA . SER A 1 90 ? -9.256 -0.859 11.186 1.00 85.19 90 SER A CA 1
ATOM 695 C C . SER A 1 90 ? -9.753 -1.844 10.136 1.00 85.19 90 SER A C 1
ATOM 697 O O . SER A 1 90 ? -10.428 -1.435 9.199 1.00 85.19 90 SER A O 1
ATOM 699 N N . LEU A 1 91 ? -9.505 -3.148 10.301 1.00 88.19 91 LEU A N 1
ATOM 700 C CA . LEU A 1 91 ? -9.964 -4.160 9.351 1.00 88.19 91 LEU A CA 1
ATOM 701 C C . LEU A 1 91 ? -11.493 -4.179 9.221 1.00 88.19 91 LEU A C 1
ATOM 703 O O . LEU A 1 91 ? -12.001 -4.211 8.102 1.00 88.19 91 LEU A O 1
ATOM 707 N N . LYS A 1 92 ? -12.233 -4.123 10.335 1.00 87.62 92 LYS A N 1
ATOM 708 C CA . LYS A 1 92 ? -13.702 -4.021 10.299 1.00 87.62 92 LYS A CA 1
ATOM 709 C C . LYS A 1 92 ? -14.164 -2.789 9.530 1.00 87.62 92 LYS A C 1
ATOM 711 O O . LYS A 1 92 ? -15.095 -2.885 8.731 1.00 87.62 92 LYS A O 1
ATOM 716 N N . GLY A 1 93 ? -13.516 -1.650 9.761 1.00 86.75 93 GLY A N 1
ATOM 717 C CA . GLY A 1 93 ? -13.824 -0.412 9.059 1.00 86.75 93 GLY A CA 1
ATOM 718 C C . GLY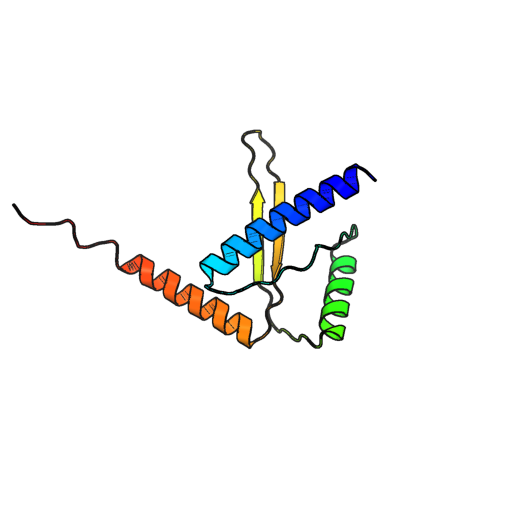 A 1 93 ? -13.552 -0.519 7.553 1.00 86.75 93 GLY A C 1
ATOM 719 O O . GLY A 1 93 ? -14.427 -0.185 6.761 1.00 86.75 93 GLY A O 1
ATOM 720 N N . ILE A 1 94 ? -12.407 -1.092 7.155 1.00 88.00 94 ILE A N 1
ATOM 721 C CA . ILE A 1 94 ? -12.066 -1.360 5.744 1.00 88.00 94 ILE A CA 1
ATOM 722 C C . ILE A 1 94 ? -13.152 -2.216 5.079 1.00 88.00 94 ILE A C 1
ATOM 724 O O . ILE A 1 94 ? -13.643 -1.876 4.002 1.00 88.00 94 ILE A O 1
ATOM 728 N N . LEU A 1 95 ? -13.534 -3.327 5.715 1.00 88.25 95 LEU A N 1
ATOM 729 C CA . LEU A 1 95 ? -14.534 -4.254 5.178 1.00 88.25 95 LEU A CA 1
ATOM 730 C C . LEU A 1 95 ? -15.915 -3.598 5.058 1.00 88.25 95 LEU A C 1
ATOM 732 O O . LEU A 1 95 ? -16.571 -3.752 4.033 1.00 88.25 95 LEU A O 1
ATOM 736 N N . SER A 1 96 ? -16.314 -2.803 6.051 1.00 88.25 96 SER A N 1
ATOM 737 C CA . SER A 1 96 ? -17.574 -2.050 6.014 1.00 88.25 96 SER A CA 1
ATOM 738 C C . SER A 1 96 ? -17.611 -1.058 4.843 1.00 88.25 96 SER A C 1
ATOM 740 O O . SER A 1 96 ? -18.592 -1.010 4.101 1.00 88.25 96 SER A O 1
ATOM 742 N N . SER A 1 97 ? -16.528 -0.301 4.619 1.00 86.31 97 SER A N 1
ATOM 743 C CA . SER A 1 97 ? -16.431 0.633 3.486 1.00 86.31 97 SER A CA 1
ATOM 744 C C . SER A 1 97 ? -16.513 -0.094 2.137 1.00 86.31 97 SER A C 1
ATOM 746 O O . SER A 1 97 ? -17.183 0.375 1.213 1.00 86.31 97 SER A O 1
ATOM 748 N N . LEU A 1 98 ? -15.903 -1.279 2.028 1.00 85.31 98 LEU A N 1
ATOM 749 C CA . LEU A 1 98 ? -15.985 -2.125 0.835 1.00 85.31 98 LEU A CA 1
ATOM 750 C C . LEU A 1 98 ? -17.410 -2.626 0.556 1.00 85.31 98 LEU A C 1
ATOM 752 O O . LEU A 1 98 ? -17.837 -2.627 -0.600 1.00 85.31 98 LEU A O 1
ATOM 756 N N . GLU A 1 99 ? -18.158 -3.023 1.585 1.00 87.44 99 GLU A N 1
ATOM 757 C CA . GLU A 1 99 ? -19.551 -3.472 1.449 1.00 87.44 99 GLU A CA 1
ATOM 758 C C . GLU A 1 99 ? -20.469 -2.353 0.936 1.00 87.44 99 GLU A C 1
ATOM 760 O O . GLU A 1 99 ? -21.287 -2.574 0.034 1.00 87.44 99 GLU A O 1
ATOM 765 N N . VAL A 1 100 ? -20.298 -1.127 1.441 1.00 86.06 100 VAL A N 1
ATOM 766 C CA . VAL A 1 100 ? -21.037 0.057 0.969 1.00 86.06 100 VAL A CA 1
ATOM 767 C C . VAL A 1 100 ? -20.673 0.385 -0.483 1.00 86.06 100 VAL A C 1
ATOM 769 O O . VAL A 1 100 ? -21.557 0.610 -1.318 1.00 86.06 100 VAL A O 1
ATOM 772 N N . ALA A 1 101 ? -19.383 0.354 -0.829 1.00 80.00 101 ALA A N 1
ATOM 773 C CA . ALA A 1 101 ? -18.917 0.586 -2.195 1.00 80.00 101 ALA A CA 1
ATOM 774 C C . ALA A 1 101 ? -19.453 -0.470 -3.182 1.00 80.00 101 ALA A C 1
ATOM 776 O O . ALA A 1 101 ? -19.857 -0.130 -4.297 1.00 80.00 101 ALA A O 1
ATOM 777 N N . ALA A 1 102 ? -19.517 -1.739 -2.772 1.00 80.56 102 ALA A N 1
ATOM 778 C CA . ALA A 1 102 ? -20.102 -2.815 -3.570 1.00 80.56 102 ALA A CA 1
ATOM 779 C C . ALA A 1 102 ? -21.618 -2.635 -3.761 1.00 80.56 102 ALA A C 1
ATOM 781 O O . ALA A 1 102 ? -22.125 -2.826 -4.867 1.00 80.56 102 ALA A O 1
ATOM 782 N N . SER A 1 103 ? -22.325 -2.203 -2.714 1.00 80.06 103 SER A N 1
ATOM 783 C CA . SER A 1 103 ? -23.780 -2.001 -2.734 1.00 80.06 103 SER A CA 1
ATOM 784 C C . SER A 1 103 ? -24.196 -0.792 -3.584 1.00 80.06 103 SER A C 1
ATOM 786 O O . SER A 1 103 ? -25.160 -0.869 -4.344 1.00 80.06 103 SER A O 1
ATOM 788 N N . SER A 1 104 ? -23.428 0.303 -3.553 1.00 65.12 104 SER A N 1
ATOM 789 C CA . SER A 1 104 ? -23.715 1.525 -4.329 1.00 65.12 104 SER A CA 1
ATOM 790 C C . SER A 1 104 ? -23.550 1.368 -5.850 1.00 65.12 104 SER A C 1
ATOM 792 O O . SER A 1 104 ? -24.154 2.110 -6.629 1.00 65.12 104 SER A O 1
ATOM 794 N N . LYS A 1 105 ? -22.793 0.366 -6.323 1.00 56.00 105 LYS A N 1
ATOM 795 C CA . LYS A 1 105 ? -22.730 0.019 -7.757 1.00 56.00 105 LYS A CA 1
ATOM 796 C C . LYS A 1 105 ? -24.029 -0.613 -8.286 1.00 56.00 105 LYS A C 1
ATOM 798 O O . LYS A 1 105 ? -24.187 -0.694 -9.504 1.00 56.00 105 LYS A O 1
ATOM 803 N N . GLY A 1 106 ? -24.962 -1.007 -7.412 1.00 49.16 106 GLY A N 1
ATOM 804 C CA . GLY A 1 106 ? -26.252 -1.606 -7.770 1.00 49.16 106 GLY A CA 1
ATOM 805 C C . GLY A 1 106 ? -27.333 -0.634 -8.267 1.00 49.16 106 GLY A C 1
ATOM 806 O O . GLY A 1 106 ? -28.265 -1.079 -8.930 1.00 49.16 106 GLY A O 1
ATOM 807 N N . GLU A 1 107 ? -27.210 0.678 -8.027 1.00 45.44 107 GLU A N 1
ATOM 808 C CA . GLU A 1 107 ? -28.277 1.659 -8.331 1.00 45.44 107 GLU A CA 1
ATOM 809 C C . GLU A 1 107 ? -28.062 2.485 -9.616 1.00 45.44 107 GLU A C 1
ATOM 811 O O . GLU A 1 107 ? -28.885 3.328 -9.964 1.00 45.44 107 GLU A O 1
ATOM 816 N N . ARG A 1 108 ? -27.003 2.225 -10.400 1.00 46.56 108 ARG A N 1
ATOM 817 C CA . ARG A 1 108 ? -26.786 2.879 -11.715 1.00 46.56 108 ARG A CA 1
ATOM 818 C C . ARG A 1 108 ? -27.288 2.058 -12.909 1.00 46.56 108 ARG A C 1
ATOM 820 O O . ARG A 1 108 ? -26.647 1.968 -13.953 1.00 46.56 108 ARG A O 1
ATOM 827 N N . LYS A 1 109 ? -28.480 1.490 -12.761 1.00 47.00 109 LYS A N 1
ATOM 828 C CA . LYS A 1 109 ? -29.399 1.079 -13.834 1.00 47.00 109 LYS A CA 1
ATOM 829 C C . LYS A 1 109 ? -30.786 1.541 -13.368 1.00 47.00 109 LYS A C 1
ATOM 831 O O . LYS A 1 109 ? -31.038 1.420 -12.183 1.00 47.00 109 LYS A O 1
ATOM 836 N N . TRP A 1 110 ? -31.641 2.052 -14.264 1.00 43.22 110 TRP A N 1
ATOM 837 C CA . TRP A 1 110 ? -33.097 2.318 -14.092 1.00 43.22 110 TRP A CA 1
ATOM 838 C C . TRP A 1 110 ? -33.656 3.757 -14.184 1.00 43.22 110 TRP A C 1
ATOM 840 O O . TRP A 1 110 ? -34.874 3.880 -14.172 1.00 43.22 110 TRP A O 1
ATOM 850 N N . LEU A 1 111 ? -32.884 4.826 -14.437 1.00 46.81 111 LEU A N 1
ATOM 851 C CA . LEU A 1 111 ? -33.474 6.142 -14.806 1.00 46.81 111 LEU A CA 1
ATOM 852 C C . LEU A 1 111 ? -33.108 6.642 -16.212 1.00 46.81 111 LEU A C 1
ATOM 854 O O . LEU A 1 111 ? -32.949 7.834 -16.451 1.00 46.81 111 LEU A O 1
ATOM 858 N N . SER A 1 112 ? -33.036 5.732 -17.180 1.00 47.03 112 SER A N 1
ATOM 859 C CA . SER A 1 112 ? -33.169 6.107 -18.591 1.00 47.03 112 SER A CA 1
ATOM 860 C C . SER A 1 112 ? -33.949 5.038 -19.348 1.00 47.03 112 SER A C 1
ATOM 862 O O . SER A 1 112 ? -33.419 4.352 -20.216 1.00 47.03 112 SER A O 1
ATOM 864 N N . ASN A 1 113 ? -35.214 4.864 -18.978 1.00 49.41 113 ASN A N 1
ATOM 865 C CA . ASN A 1 113 ? -36.218 4.451 -19.945 1.00 49.41 113 ASN A CA 1
ATOM 866 C C . ASN A 1 113 ? -37.540 5.154 -19.631 1.00 49.41 113 ASN A C 1
ATOM 868 O O . ASN A 1 113 ? -38.168 4.868 -18.616 1.00 49.41 113 ASN A O 1
ATOM 872 N N . GLY A 1 114 ? -37.956 6.029 -20.550 1.00 51.97 114 GLY A N 1
ATOM 873 C CA . GLY A 1 114 ? -39.366 6.336 -20.776 1.00 51.97 114 GLY A CA 1
ATOM 874 C C . GLY A 1 114 ? -39.858 7.700 -20.301 1.00 51.97 114 GLY A C 1
ATOM 875 O O . GLY A 1 114 ? -40.550 7.781 -19.294 1.00 51.97 114 GLY A O 1
ATOM 876 N N . ALA A 1 115 ? -39.621 8.742 -21.100 1.00 41.22 115 ALA A N 1
ATOM 877 C CA . ALA A 1 115 ? -40.572 9.843 -21.238 1.00 41.22 115 ALA A CA 1
ATOM 878 C C . ALA A 1 115 ? -40.460 10.454 -22.647 1.00 41.22 115 ALA A C 1
ATOM 880 O O . ALA A 1 115 ? -39.601 11.302 -22.875 1.00 41.22 115 ALA A O 1
ATOM 881 N N . LEU A 1 116 ? -41.386 10.003 -23.508 1.00 37.09 116 LEU A N 1
ATOM 882 C CA . LEU A 1 116 ? -41.778 10.503 -24.840 1.00 37.09 116 LEU A CA 1
ATOM 883 C C . LEU A 1 116 ? -40.845 10.202 -26.023 1.00 37.09 116 LEU A C 1
ATOM 885 O O . LEU A 1 116 ? -39.702 10.697 -26.060 1.00 37.09 116 LEU A O 1
#

Sequence (116 aa):
EMEESALMEMGNILASAFCDSIADFLQFSLLPSPPSFSFDTVGAMMENVIMVMAEAQVTTERIILFKCDLKEETEDGIYGYIILFPCHESLKGILSSLEVAASSKGERKWLSNGAL

Secondary structure (DSSP, 8-state):
-HHHHHHHHHHHHHHHHHHHHHHHHHT----PPPP----S-HHHHHHHHHHHHHHTT---S--EEEEEEE--SSS--EEEEEEE---HHHHHHHHHHHHHHHHHGGGSSSSSS---

Radius of gyration: 19.09 Å; chains: 1; bounding box: 66×24×45 Å